Protein AF-A0A140L0P0-F1 (afdb_monomer)

Solvent-accessible surface area (backbone atoms only — not comparable to full-atom values): 4803 Å² total; per-residue (Å²): 132,82,90,66,80,59,53,54,73,86,77,46,55,74,71,56,31,53,54,44,50,52,32,35,75,74,70,74,47,67,60,61,68,57,28,46,34,46,83,40,52,72,57,28,51,54,49,54,51,50,54,48,49,66,54,76,44,84,89,63,57,53,70,59,54,52,51,50,53,54,52,52,30,58,76,67,70,56,85,128

pLDDT: mean 96.16, std 3.25, range [74.44, 98.56]

Radius of gyration: 13.71 Å; Cα contacts (8 Å, |Δi|>4): 48; chains: 1; bounding box: 37×22×34 Å

Secondary structure (DSSP, 8-state):
--SSPPPPTTSS-HHHHHHHHHHHHHHSS--HHHHHHTTSHHHHHHHHHHHHHHHHSSSS-HHHHHHHHHHHHHHTT---

Structure (mmCIF, N/CA/C/O backbone):
data_AF-A0A140L0P0-F1
#
_entry.id   AF-A0A140L0P0-F1
#
loop_
_atom_site.group_PDB
_atom_site.id
_atom_site.type_symbol
_atom_site.label_atom_id
_atom_site.label_alt_id
_atom_site.label_comp_id
_atom_site.label_asym_id
_atom_site.label_entity_id
_atom_site.label_seq_id
_atom_site.pdbx_PDB_ins_code
_atom_site.Cartn_x
_atom_site.Cartn_y
_atom_site.Cartn_z
_atom_site.occupancy
_atom_site.B_iso_or_equiv
_atom_site.auth_seq_id
_atom_site.auth_comp_id
_atom_site.auth_asym_id
_atom_site.auth_atom_id
_atom_site.pdbx_PDB_model_num
ATOM 1 N N . MET A 1 1 ? -8.272 -10.767 -13.830 1.00 74.44 1 MET A N 1
ATOM 2 C CA . MET A 1 1 ? -6.862 -11.223 -13.897 1.00 74.44 1 MET A CA 1
ATOM 3 C C . MET A 1 1 ? -5.931 -10.021 -13.923 1.00 74.44 1 MET A C 1
ATOM 5 O O . MET A 1 1 ? -6.305 -9.000 -14.492 1.00 74.44 1 MET A O 1
ATOM 9 N N . ALA A 1 2 ? -4.752 -10.132 -13.305 1.00 85.75 2 ALA A N 1
ATOM 10 C CA . ALA A 1 2 ? -3.751 -9.066 -13.306 1.00 85.75 2 ALA A CA 1
ATOM 11 C C . ALA A 1 2 ? -3.211 -8.824 -14.728 1.00 85.75 2 ALA A C 1
ATOM 13 O O . ALA A 1 2 ? -2.862 -9.775 -15.421 1.00 85.75 2 ALA A O 1
ATOM 14 N N . ARG A 1 3 ? -3.157 -7.557 -15.162 1.00 94.31 3 ARG A N 1
ATOM 15 C CA . ARG A 1 3 ? -2.588 -7.156 -16.468 1.00 94.31 3 ARG A CA 1
ATOM 16 C C . ARG A 1 3 ? -1.084 -6.895 -16.407 1.00 94.31 3 ARG A C 1
ATOM 18 O O . ARG A 1 3 ? -0.408 -6.970 -17.424 1.00 94.31 3 ARG A O 1
ATOM 25 N N . ILE A 1 4 ? -0.584 -6.562 -15.220 1.00 95.25 4 ILE A N 1
ATOM 26 C CA . ILE A 1 4 ? 0.829 -6.314 -14.948 1.00 95.25 4 ILE A CA 1
ATOM 27 C C . ILE A 1 4 ? 1.323 -7.465 -14.075 1.00 95.25 4 ILE A C 1
ATOM 29 O O . ILE A 1 4 ? 0.665 -7.828 -13.098 1.00 95.25 4 ILE A O 1
ATOM 33 N N . ARG A 1 5 ? 2.458 -8.060 -14.448 1.00 96.00 5 ARG A N 1
ATOM 34 C CA . ARG A 1 5 ? 3.056 -9.179 -13.718 1.00 96.00 5 ARG A CA 1
ATOM 35 C C . ARG A 1 5 ? 3.640 -8.682 -12.389 1.00 96.00 5 ARG A C 1
ATOM 37 O O . ARG A 1 5 ? 4.490 -7.804 -12.422 1.00 96.00 5 ARG A O 1
ATOM 44 N N . PRO A 1 6 ? 3.260 -9.243 -11.233 1.00 96.69 6 PRO A N 1
ATOM 45 C CA . PRO A 1 6 ? 3.894 -8.897 -9.962 1.00 96.69 6 PRO A CA 1
ATOM 46 C C . PRO A 1 6 ? 5.394 -9.238 -9.968 1.00 96.69 6 PRO A C 1
ATOM 48 O O . PRO A 1 6 ? 5.762 -10.341 -10.380 1.00 96.69 6 PRO A O 1
ATOM 51 N N . LEU A 1 7 ? 6.243 -8.325 -9.485 1.00 97.56 7 LEU A N 1
ATOM 52 C CA . LEU A 1 7 ? 7.679 -8.578 -9.340 1.00 97.56 7 LEU A CA 1
ATOM 53 C C . LEU A 1 7 ? 7.989 -9.473 -8.128 1.00 97.56 7 LEU A C 1
ATOM 55 O O . LEU A 1 7 ? 7.292 -9.458 -7.100 1.00 97.56 7 LEU A O 1
ATOM 59 N N . THR A 1 8 ? 9.054 -10.264 -8.241 1.00 96.25 8 THR A N 1
ATOM 60 C CA . THR A 1 8 ? 9.637 -11.034 -7.134 1.00 96.25 8 THR A CA 1
ATOM 61 C C . THR A 1 8 ? 10.665 -10.196 -6.360 1.00 96.25 8 THR A C 1
ATOM 63 O O . THR A 1 8 ? 11.167 -9.202 -6.884 1.00 96.25 8 THR A O 1
ATOM 66 N N . PRO A 1 9 ? 11.029 -10.571 -5.116 1.00 95.00 9 PRO A N 1
ATOM 67 C CA . PRO A 1 9 ? 12.075 -9.865 -4.369 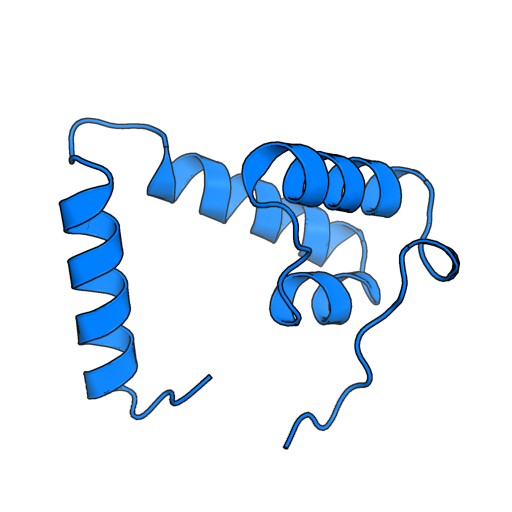1.00 95.00 9 PRO A CA 1
ATOM 68 C C . PRO A 1 9 ? 13.439 -9.830 -5.077 1.00 95.00 9 PRO A C 1
ATOM 70 O O . PRO A 1 9 ? 14.250 -8.946 -4.810 1.00 95.00 9 PRO A O 1
ATOM 73 N N . GLN A 1 10 ? 13.704 -10.777 -5.981 1.00 95.81 10 GLN A N 1
ATOM 74 C CA . GLN A 1 10 ? 14.946 -10.844 -6.752 1.00 95.81 10 GLN A CA 1
ATOM 75 C C . GLN A 1 10 ? 14.964 -9.865 -7.938 1.00 95.81 10 GLN A C 1
ATOM 77 O O . GLN A 1 10 ? 16.041 -9.532 -8.419 1.00 95.81 10 GLN A O 1
ATOM 82 N N . GLU A 1 11 ? 13.801 -9.388 -8.389 1.00 96.94 11 GLU A N 1
ATOM 83 C CA . GLU A 1 11 ? 13.649 -8.515 -9.564 1.00 96.94 11 GLU A CA 1
ATOM 84 C C . GLU A 1 11 ? 13.640 -7.013 -9.230 1.00 96.94 11 GLU A C 1
ATOM 86 O O . GLU A 1 11 ? 13.522 -6.188 -10.134 1.00 96.94 11 GLU A O 1
ATOM 91 N N . VAL A 1 12 ? 13.723 -6.648 -7.949 1.00 97.38 12 VAL A N 1
ATOM 92 C CA . VAL A 1 12 ? 13.620 -5.258 -7.479 1.00 97.38 12 VAL A CA 1
ATOM 93 C C . VAL A 1 12 ? 14.958 -4.724 -6.968 1.00 97.38 12 VAL A C 1
ATOM 95 O O . VAL A 1 12 ? 15.864 -5.499 -6.644 1.00 97.38 12 VAL A O 1
ATOM 98 N N . ASP A 1 13 ? 15.068 -3.398 -6.889 1.00 96.56 13 ASP A N 1
ATOM 99 C CA . ASP A 1 13 ? 16.208 -2.722 -6.272 1.00 96.56 13 ASP A CA 1
ATOM 100 C C . ASP A 1 13 ? 16.274 -2.945 -4.750 1.00 96.56 13 ASP A C 1
ATOM 102 O O . ASP A 1 13 ? 15.389 -3.546 -4.134 1.00 96.56 13 ASP A O 1
ATOM 106 N N . GLN A 1 14 ? 17.368 -2.483 -4.145 1.00 96.00 14 GLN A N 1
ATOM 107 C CA . GLN A 1 14 ? 17.642 -2.704 -2.728 1.00 96.00 14 GLN A CA 1
ATOM 108 C C . GLN A 1 14 ? 16.585 -2.052 -1.820 1.00 96.00 14 GLN A C 1
ATOM 110 O O . GLN A 1 14 ? 16.106 -2.693 -0.889 1.00 96.00 14 GLN A O 1
ATOM 115 N N . GLU A 1 15 ? 16.160 -0.823 -2.121 1.00 94.94 15 GLU A N 1
ATOM 116 C CA . GLU A 1 15 ? 15.171 -0.105 -1.307 1.00 94.94 15 GLU A CA 1
ATOM 117 C C . GLU A 1 15 ? 13.788 -0.779 -1.358 1.00 94.94 15 GLU A C 1
ATOM 119 O O . GLU A 1 15 ? 13.140 -0.992 -0.330 1.00 94.94 15 GLU A O 1
ATOM 124 N N . SER A 1 16 ? 13.340 -1.201 -2.542 1.00 97.75 16 SER A N 1
ATOM 125 C CA . SER A 1 16 ? 12.087 -1.948 -2.694 1.00 97.75 16 SER A CA 1
ATOM 126 C C . SER A 1 16 ? 12.149 -3.314 -2.007 1.00 97.75 16 SER A C 1
ATOM 128 O O . SER A 1 16 ? 11.139 -3.790 -1.477 1.00 97.75 16 SE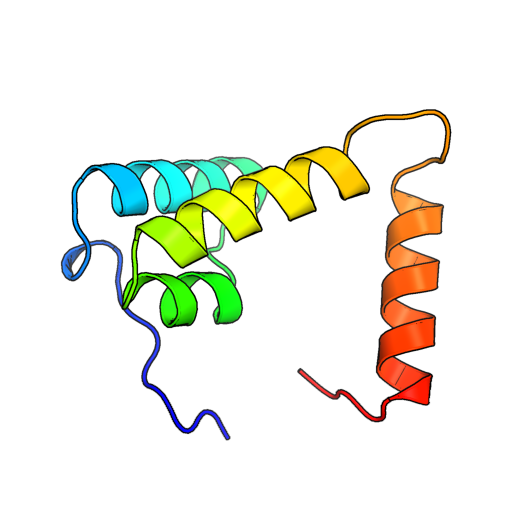R A O 1
ATOM 130 N N . ARG A 1 17 ? 13.326 -3.955 -1.995 1.00 97.69 17 ARG A N 1
ATOM 131 C CA . ARG A 1 17 ? 13.543 -5.235 -1.310 1.00 97.69 17 ARG A CA 1
ATOM 132 C C . ARG A 1 17 ? 13.387 -5.099 0.202 1.00 97.69 17 ARG A C 1
ATOM 134 O O . ARG A 1 17 ? 12.722 -5.938 0.802 1.00 97.69 17 ARG A O 1
ATOM 141 N N . GLU A 1 18 ? 13.895 -4.026 0.797 1.00 97.19 18 GLU A N 1
ATOM 142 C CA . GLU A 1 18 ? 13.721 -3.742 2.229 1.00 97.19 18 GLU A CA 1
ATOM 143 C C . GLU A 1 18 ? 12.237 -3.576 2.599 1.00 97.19 18 GLU A C 1
ATOM 145 O O . GLU A 1 18 ? 11.769 -4.124 3.601 1.00 97.19 18 GLU A O 1
ATOM 150 N N . ILE A 1 19 ? 11.454 -2.907 1.745 1.00 97.56 19 ILE A N 1
ATOM 151 C CA . ILE A 1 19 ? 9.994 -2.805 1.912 1.00 97.56 19 ILE A CA 1
ATOM 152 C C . ILE A 1 19 ? 9.332 -4.192 1.826 1.00 97.56 19 ILE A C 1
ATOM 154 O O . ILE A 1 19 ? 8.438 -4.517 2.612 1.00 97.56 19 ILE A O 1
ATOM 158 N N . PHE A 1 20 ? 9.758 -5.040 0.889 1.00 97.88 20 PHE A N 1
ATOM 159 C CA . PHE A 1 20 ? 9.235 -6.403 0.755 1.00 97.88 20 PHE A CA 1
ATOM 160 C C . PHE A 1 20 ? 9.561 -7.278 1.971 1.00 97.88 20 PHE A C 1
ATOM 162 O O . PHE A 1 20 ? 8.701 -8.031 2.431 1.00 97.88 20 PHE A O 1
ATOM 169 N N . GLU A 1 21 ? 10.768 -7.169 2.519 1.00 97.25 21 GLU A N 1
ATOM 170 C CA . GLU A 1 21 ? 11.171 -7.868 3.741 1.00 97.25 21 GLU A CA 1
ATOM 171 C C . GLU A 1 21 ? 10.353 -7.410 4.953 1.00 97.25 21 GLU A C 1
ATOM 173 O O . GLU A 1 21 ? 9.912 -8.246 5.748 1.00 97.25 21 GLU A O 1
ATOM 178 N N . ALA A 1 22 ? 10.058 -6.109 5.058 1.00 95.81 22 ALA A N 1
ATOM 179 C CA . ALA A 1 22 ? 9.167 -5.585 6.089 1.00 95.81 22 ALA A CA 1
ATOM 180 C C . ALA A 1 22 ? 7.765 -6.215 6.005 1.00 95.81 22 ALA A C 1
ATOM 182 O O . ALA A 1 22 ? 7.225 -6.658 7.023 1.00 95.81 22 ALA A O 1
ATOM 183 N N . PHE A 1 23 ? 7.204 -6.349 4.796 1.00 95.81 23 PHE A N 1
ATOM 184 C CA . PHE A 1 23 ? 5.929 -7.046 4.595 1.00 95.81 23 PHE A CA 1
ATOM 185 C C . PHE A 1 23 ? 5.989 -8.522 4.993 1.00 95.81 23 PHE A C 1
ATOM 187 O O . PHE A 1 23 ? 5.097 -8.997 5.698 1.00 95.81 23 PHE A O 1
ATOM 194 N N . LEU A 1 24 ? 7.041 -9.244 4.594 1.00 95.06 24 LEU A N 1
ATOM 195 C CA . LEU A 1 24 ? 7.223 -10.648 4.975 1.00 95.06 24 LEU A CA 1
ATOM 196 C C . LEU A 1 24 ? 7.295 -10.813 6.493 1.00 95.06 24 LEU A C 1
ATOM 198 O O . LEU A 1 24 ? 6.642 -11.699 7.040 1.00 95.06 24 LEU A O 1
ATOM 202 N N . LYS A 1 25 ? 8.020 -9.931 7.184 1.00 95.19 25 LYS A N 1
ATOM 203 C CA . LYS A 1 25 ? 8.131 -9.956 8.645 1.00 95.19 25 LYS A CA 1
ATOM 204 C C . LYS A 1 25 ? 6.806 -9.635 9.342 1.00 95.19 25 LYS A C 1
ATOM 206 O O . LYS A 1 25 ? 6.512 -10.227 10.375 1.00 95.19 25 LYS A O 1
ATOM 211 N N . GLN A 1 26 ? 6.013 -8.710 8.798 1.00 90.25 26 GLN A N 1
ATOM 212 C CA . GLN A 1 26 ? 4.762 -8.266 9.419 1.00 90.25 26 GLN A CA 1
ATOM 213 C C . GLN A 1 26 ? 3.574 -9.198 9.132 1.00 90.25 26 GLN A C 1
ATOM 215 O O . GLN A 1 26 ? 2.733 -9.402 10.006 1.00 90.25 26 GLN A O 1
ATOM 220 N N . ARG A 1 27 ? 3.459 -9.717 7.903 1.00 89.25 27 ARG A N 1
ATOM 221 C CA . ARG A 1 27 ? 2.264 -10.434 7.414 1.00 89.25 27 ARG A CA 1
ATOM 222 C C . ARG A 1 27 ? 2.544 -11.842 6.880 1.00 89.25 27 ARG A C 1
ATOM 224 O O . ARG A 1 27 ? 1.598 -12.574 6.611 1.00 89.25 27 ARG A O 1
ATOM 231 N N . GLY A 1 28 ? 3.806 -12.230 6.692 1.00 93.75 28 GLY A N 1
ATOM 232 C CA . GLY A 1 28 ? 4.181 -13.516 6.087 1.00 93.75 28 GLY A CA 1
ATOM 233 C C . GLY A 1 28 ? 4.032 -13.567 4.561 1.00 93.75 28 GLY A C 1
ATOM 234 O O . GLY A 1 28 ? 4.362 -14.576 3.942 1.00 93.75 28 GLY A O 1
ATOM 235 N N . ASN A 1 29 ? 3.561 -12.491 3.926 1.00 95.81 29 ASN A N 1
ATOM 236 C CA . ASN A 1 29 ? 3.454 -12.370 2.476 1.00 95.81 29 ASN A CA 1
ATOM 237 C C . ASN A 1 29 ? 3.693 -10.926 2.007 1.00 95.81 29 ASN A C 1
ATOM 239 O O . ASN A 1 29 ? 3.645 -9.980 2.786 1.00 95.81 29 ASN A O 1
ATOM 243 N N . ILE A 1 30 ? 3.929 -10.762 0.703 1.00 96.31 30 ILE A N 1
ATOM 244 C CA . ILE A 1 30 ? 4.030 -9.451 0.044 1.00 96.31 30 ILE A CA 1
ATOM 245 C C . ILE A 1 30 ? 2.786 -9.298 -0.840 1.00 96.31 30 ILE A C 1
ATOM 247 O O . ILE A 1 30 ? 2.663 -10.065 -1.806 1.00 96.31 30 ILE A O 1
ATOM 251 N N . PRO A 1 31 ? 1.867 -8.357 -0.547 1.00 95.38 31 PRO A N 1
ATOM 252 C CA . PRO A 1 31 ? 0.648 -8.190 -1.336 1.00 95.38 31 PRO A CA 1
ATOM 253 C C . PRO A 1 31 ? 0.945 -7.853 -2.807 1.00 95.38 31 PRO A C 1
ATOM 255 O O . PRO A 1 31 ? 1.843 -7.060 -3.101 1.00 95.38 31 PRO A O 1
ATOM 258 N N . ASN A 1 32 ? 0.168 -8.407 -3.747 1.00 95.88 32 ASN A N 1
ATOM 259 C CA . ASN A 1 32 ? 0.447 -8.257 -5.186 1.00 95.88 32 ASN A CA 1
ATOM 260 C C . ASN A 1 32 ? 0.381 -6.804 -5.677 1.00 95.88 32 ASN A C 1
ATOM 262 O O . ASN A 1 32 ? 1.086 -6.452 -6.624 1.00 95.88 32 ASN A O 1
ATOM 266 N N . MET A 1 33 ? -0.409 -5.947 -5.021 1.00 95.81 33 MET A N 1
ATOM 267 C CA . MET A 1 33 ? -0.421 -4.510 -5.299 1.00 95.81 33 MET A CA 1
ATOM 268 C C . MET A 1 33 ? 0.980 -3.903 -5.133 1.00 95.81 33 MET A C 1
ATOM 270 O O . MET A 1 33 ? 1.491 -3.303 -6.072 1.00 95.81 33 MET A O 1
ATOM 274 N N . PHE A 1 34 ? 1.653 -4.131 -3.998 1.00 97.38 34 PHE A N 1
ATOM 275 C CA . PHE A 1 34 ? 3.001 -3.601 -3.753 1.00 97.38 34 PHE A CA 1
ATOM 276 C C . PHE A 1 34 ? 4.048 -4.223 -4.683 1.00 97.38 34 PHE A C 1
ATOM 278 O O . PHE A 1 34 ? 4.923 -3.518 -5.180 1.00 97.38 34 PHE A O 1
ATOM 285 N N . ARG A 1 35 ? 3.902 -5.511 -5.025 1.00 97.75 35 ARG A N 1
ATOM 286 C CA . ARG A 1 35 ? 4.730 -6.157 -6.060 1.00 97.75 35 ARG A CA 1
ATOM 287 C C . ARG A 1 35 ? 4.607 -5.502 -7.432 1.00 97.75 35 ARG A C 1
ATOM 289 O O . ARG A 1 35 ? 5.559 -5.504 -8.201 1.00 97.75 35 ARG A O 1
ATOM 296 N N . THR A 1 36 ? 3.428 -4.978 -7.746 1.00 97.50 36 THR A N 1
ATOM 297 C CA . THR A 1 36 ? 3.161 -4.287 -9.011 1.00 97.50 36 THR A CA 1
ATOM 298 C C . THR A 1 36 ? 3.677 -2.849 -8.968 1.00 97.50 36 THR A C 1
ATOM 300 O O . THR A 1 36 ? 4.274 -2.381 -9.932 1.00 97.50 36 THR A O 1
ATOM 303 N N . LEU A 1 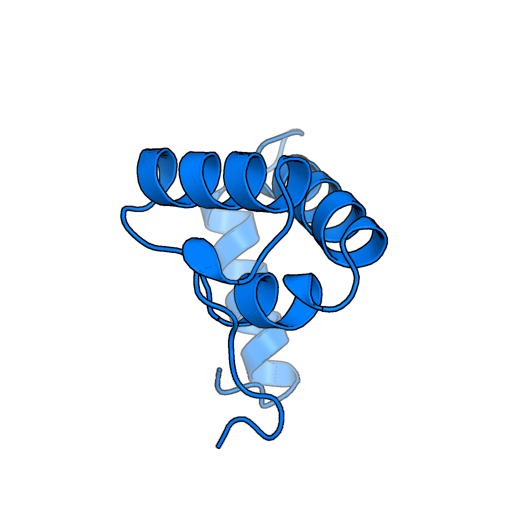37 ? 3.512 -2.150 -7.841 1.00 97.81 37 LEU A N 1
ATOM 304 C CA . LEU A 1 37 ? 4.057 -0.800 -7.668 1.00 97.81 37 LEU A CA 1
ATOM 305 C C . LEU A 1 37 ? 5.590 -0.774 -7.727 1.00 97.81 37 LEU A C 1
ATOM 307 O O . LEU A 1 37 ? 6.152 0.233 -8.140 1.00 97.81 37 LEU A O 1
ATOM 311 N N . ALA A 1 38 ? 6.261 -1.884 -7.407 1.00 97.81 38 ALA A N 1
ATOM 312 C CA . ALA A 1 38 ? 7.719 -2.000 -7.443 1.00 97.81 38 ALA A CA 1
ATOM 313 C C . ALA A 1 38 ? 8.360 -1.779 -8.828 1.00 97.81 38 ALA A C 1
ATOM 315 O O . ALA A 1 38 ? 9.558 -1.532 -8.906 1.00 97.81 38 ALA A O 1
ATOM 316 N N . TYR A 1 39 ? 7.589 -1.772 -9.926 1.00 97.62 39 TYR A N 1
ATOM 317 C CA . TYR A 1 39 ? 8.093 -1.271 -11.217 1.00 97.62 39 TYR A CA 1
ATOM 318 C C . TYR A 1 39 ? 8.512 0.207 -11.168 1.00 97.62 39 TYR A C 1
ATOM 320 O O . TYR A 1 39 ? 9.214 0.682 -12.065 1.00 97.62 39 TYR A O 1
ATOM 328 N N . ARG A 1 40 ? 8.025 0.960 -10.177 1.00 97.56 40 ARG A N 1
ATOM 329 C CA . ARG A 1 40 ? 8.355 2.359 -9.904 1.00 97.56 40 ARG A CA 1
ATOM 330 C C . ARG A 1 40 ? 8.642 2.503 -8.400 1.00 97.56 40 ARG A C 1
ATOM 332 O O . ARG A 1 40 ? 7.707 2.771 -7.644 1.00 97.56 40 ARG A O 1
ATOM 339 N N . PRO A 1 41 ? 9.905 2.344 -7.967 1.00 97.19 41 PRO A N 1
ATOM 340 C CA . PRO A 1 41 ? 10.296 2.335 -6.551 1.00 97.19 41 PRO A CA 1
ATOM 341 C C . PRO A 1 41 ? 9.754 3.523 -5.742 1.00 97.19 41 PRO A C 1
ATOM 343 O O . PRO A 1 41 ? 9.198 3.334 -4.663 1.00 97.19 41 PRO A O 1
ATOM 346 N N . GLU A 1 42 ? 9.770 4.731 -6.311 1.00 97.31 42 GLU A N 1
ATOM 347 C CA . GLU A 1 42 ? 9.214 5.934 -5.669 1.00 97.31 42 GLU A CA 1
ATOM 348 C C . GLU A 1 42 ? 7.704 5.827 -5.373 1.00 97.31 42 GLU A C 1
ATOM 350 O O . GLU A 1 42 ? 7.215 6.274 -4.332 1.00 97.31 42 GLU A O 1
ATOM 355 N N . ILE A 1 43 ? 6.940 5.181 -6.263 1.00 97.75 43 ILE A N 1
ATOM 356 C CA . ILE A 1 43 ? 5.503 4.944 -6.055 1.00 97.75 43 ILE A CA 1
ATOM 357 C C . ILE A 1 43 ? 5.299 3.861 -4.989 1.00 97.75 43 ILE A C 1
ATOM 359 O O . ILE A 1 43 ? 4.426 3.998 -4.133 1.00 97.75 43 ILE A O 1
ATOM 363 N N . LEU A 1 44 ? 6.113 2.800 -4.999 1.00 98.38 44 LEU A N 1
ATOM 364 C CA . LEU A 1 44 ? 6.082 1.774 -3.953 1.00 98.38 44 LEU A CA 1
ATOM 365 C C . LEU A 1 44 ? 6.345 2.392 -2.574 1.00 98.38 44 LEU A C 1
ATOM 367 O O . LEU A 1 44 ? 5.577 2.152 -1.643 1.00 98.38 44 LEU A O 1
ATOM 371 N N . LYS A 1 45 ? 7.398 3.201 -2.453 1.00 97.62 45 LYS A N 1
ATOM 372 C CA . LYS A 1 45 ? 7.808 3.849 -1.205 1.00 97.62 45 LYS A CA 1
ATOM 373 C C . LYS A 1 45 ? 6.724 4.767 -0.651 1.00 97.62 45 LYS A C 1
ATOM 375 O O . LYS A 1 45 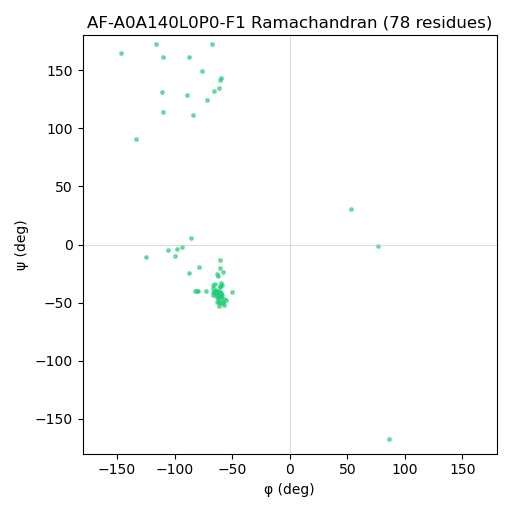? 6.345 4.632 0.513 1.00 97.62 45 LYS A O 1
ATOM 380 N N . THR A 1 46 ? 6.182 5.652 -1.486 1.00 97.94 46 THR A N 1
ATOM 381 C CA . THR A 1 46 ? 5.114 6.577 -1.073 1.00 97.94 46 THR A CA 1
ATOM 382 C C . THR A 1 46 ? 3.839 5.832 -0.681 1.00 97.94 46 THR A C 1
ATOM 384 O O . THR A 1 46 ? 3.248 6.141 0.354 1.00 97.94 46 THR A O 1
ATOM 387 N N . ALA A 1 47 ? 3.447 4.797 -1.432 1.00 97.75 47 ALA A N 1
ATOM 388 C CA . ALA A 1 47 ? 2.308 3.958 -1.076 1.00 97.75 47 ALA A CA 1
ATOM 389 C C . ALA A 1 47 ? 2.544 3.222 0.251 1.00 97.75 47 ALA A C 1
ATOM 391 O O . ALA A 1 47 ? 1.701 3.282 1.142 1.00 97.75 47 ALA A O 1
ATOM 392 N N . TYR A 1 48 ? 3.693 2.566 0.423 1.00 97.06 48 TYR A N 1
ATOM 393 C CA . TYR A 1 48 ? 4.032 1.854 1.656 1.00 97.06 48 TYR A CA 1
ATOM 394 C C . TYR A 1 48 ? 3.938 2.766 2.886 1.00 97.06 48 TYR A C 1
ATOM 396 O O . TYR A 1 48 ? 3.273 2.419 3.865 1.00 97.06 48 TYR A O 1
ATOM 404 N N . G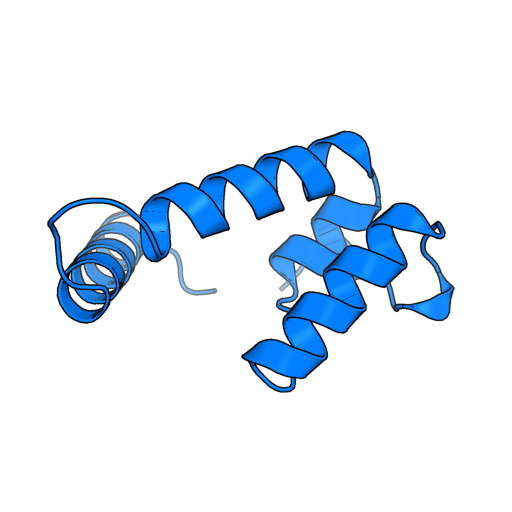LN A 1 49 ? 4.528 3.961 2.805 1.00 97.38 49 GLN A N 1
ATOM 405 C CA . GLN A 1 49 ? 4.453 4.961 3.868 1.00 97.38 49 GLN A CA 1
ATOM 406 C C . GLN A 1 49 ? 3.010 5.401 4.123 1.00 97.38 49 GLN A C 1
ATOM 408 O O . GLN A 1 49 ? 2.556 5.351 5.264 1.00 97.38 49 GLN A O 1
ATOM 413 N N . HIS A 1 50 ? 2.265 5.757 3.073 1.00 97.75 50 HIS A N 1
ATOM 414 C CA . HIS A 1 50 ? 0.883 6.211 3.198 1.00 97.75 50 HIS A CA 1
ATOM 415 C C . HIS A 1 50 ? -0.014 5.165 3.873 1.00 97.75 50 HIS A C 1
ATOM 417 O O . HIS A 1 50 ? -0.683 5.474 4.858 1.00 97.75 50 HIS A O 1
ATOM 423 N N . PHE A 1 51 ? 0.013 3.9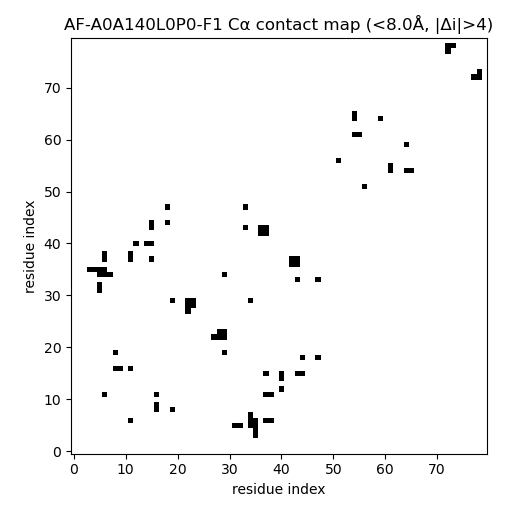14 3.402 1.00 96.06 51 PHE A N 1
ATOM 424 C CA . PHE A 1 51 ? -0.774 2.827 3.990 1.00 96.06 51 PHE A CA 1
ATOM 425 C C . PHE A 1 51 ? -0.351 2.534 5.431 1.00 96.06 51 PHE A C 1
ATOM 427 O O . PHE A 1 51 ? -1.210 2.327 6.287 1.00 96.06 51 PHE A O 1
ATOM 434 N N . SER A 1 52 ? 0.954 2.552 5.720 1.00 94.69 52 SER A N 1
ATOM 435 C CA . SER A 1 52 ? 1.452 2.337 7.079 1.00 94.69 52 SER A CA 1
ATOM 436 C C . SER A 1 52 ? 0.951 3.420 8.035 1.00 94.69 52 SER A C 1
ATOM 438 O O . SER A 1 52 ? 0.406 3.093 9.091 1.00 94.69 52 SER A O 1
ATOM 440 N N . THR A 1 53 ? 1.041 4.692 7.636 1.00 97.06 53 THR A N 1
ATOM 441 C CA . THR A 1 53 ? 0.528 5.819 8.418 1.00 97.06 53 THR A CA 1
ATOM 442 C C . THR A 1 53 ? -0.982 5.711 8.610 1.00 97.06 53 THR A C 1
ATOM 444 O O . THR A 1 53 ? -1.448 5.725 9.745 1.00 97.06 53 THR A O 1
ATOM 447 N N . VAL A 1 54 ? -1.755 5.543 7.534 1.00 96.75 54 VAL A N 1
ATOM 448 C CA . VAL A 1 54 ? -3.222 5.497 7.615 1.00 96.75 54 VAL A CA 1
ATOM 449 C C . VAL A 1 54 ? -3.696 4.350 8.501 1.00 96.75 54 VAL A C 1
ATOM 451 O O . VAL A 1 54 ? -4.575 4.565 9.332 1.00 96.75 54 VAL A O 1
ATOM 454 N N . LEU A 1 55 ? -3.126 3.148 8.375 1.00 95.06 55 LEU A N 1
ATOM 455 C CA . LEU A 1 55 ? -3.602 1.975 9.113 1.00 95.06 55 LEU A CA 1
ATOM 456 C C . LEU A 1 55 ? -3.110 1.942 10.566 1.00 95.06 55 LEU A C 1
ATOM 458 O O . LEU A 1 55 ? -3.906 1.636 11.454 1.00 95.06 55 LEU A O 1
ATOM 462 N N . HIS A 1 56 ? -1.857 2.315 10.837 1.00 94.00 56 HIS A N 1
ATOM 463 C CA . HIS A 1 56 ? -1.222 2.042 12.135 1.00 94.00 56 HIS A CA 1
ATOM 464 C C . HIS A 1 56 ? -1.073 3.255 13.064 1.00 94.00 56 HIS A C 1
ATOM 466 O O . HIS A 1 56 ? -0.646 3.076 14.201 1.00 94.00 56 HIS A O 1
ATOM 472 N N . THR A 1 57 ? -1.414 4.476 12.636 1.00 95.88 57 THR A N 1
ATOM 473 C CA . THR A 1 57 ? -1.334 5.675 13.497 1.00 95.88 57 THR A CA 1
ATOM 474 C C . THR A 1 57 ? -2.706 6.309 13.751 1.00 95.88 57 THR A C 1
ATOM 476 O O . THR A 1 57 ? -3.714 5.914 13.165 1.00 95.88 57 THR A O 1
ATOM 479 N N . GLY A 1 58 ? -2.773 7.304 14.639 1.00 95.94 58 GLY A N 1
ATOM 480 C CA . GLY A 1 58 ? -4.010 8.021 14.963 1.00 95.94 58 GLY A CA 1
ATOM 481 C C . GLY A 1 58 ? -4.854 7.343 16.047 1.00 95.94 58 GLY A C 1
ATOM 482 O O . GLY A 1 58 ? -4.389 6.458 16.757 1.00 95.94 58 GLY A O 1
ATOM 483 N N . THR A 1 59 ? -6.096 7.804 16.198 1.00 97.56 59 THR A N 1
ATOM 484 C CA . THR A 1 59 ? -6.985 7.441 17.320 1.00 97.56 59 THR A CA 1
ATOM 485 C C . THR A 1 59 ? -8.020 6.369 16.981 1.00 97.56 59 THR A C 1
ATOM 487 O O . THR A 1 59 ? -8.703 5.870 17.871 1.00 97.56 59 THR A O 1
ATOM 490 N N . VAL A 1 60 ? -8.162 6.022 15.700 1.00 97.56 60 VAL A N 1
ATOM 491 C CA . VAL A 1 60 ? -9.124 5.017 15.234 1.00 97.56 60 VAL A CA 1
ATOM 492 C C . VAL A 1 60 ? -8.470 3.638 15.264 1.00 97.56 60 VAL A C 1
ATOM 494 O O . VAL A 1 60 ? -7.392 3.457 14.696 1.00 97.56 60 VAL A O 1
ATOM 497 N N . ASP A 1 61 ? -9.140 2.667 15.886 1.00 97.31 61 ASP A N 1
ATOM 498 C CA . ASP A 1 61 ? -8.666 1.284 15.956 1.00 97.31 61 ASP A CA 1
ATOM 499 C C . ASP A 1 61 ? -8.489 0.658 14.562 1.00 97.31 61 ASP A C 1
ATOM 501 O O . ASP A 1 61 ? -9.284 0.888 13.642 1.00 97.31 61 ASP A O 1
ATOM 505 N N . ILE A 1 62 ? -7.457 -0.175 14.416 1.00 96.31 62 ILE A N 1
ATOM 506 C CA . ILE A 1 62 ? -7.107 -0.812 13.143 1.00 96.31 62 ILE A CA 1
ATOM 507 C C . ILE A 1 62 ? -8.248 -1.670 12.583 1.00 96.31 62 ILE A C 1
ATOM 509 O O . ILE A 1 62 ? -8.462 -1.676 11.372 1.00 96.31 62 ILE A O 1
ATOM 513 N N . ARG A 1 63 ? -9.041 -2.339 13.435 1.00 96.88 63 ARG A N 1
ATOM 514 C CA . ARG A 1 63 ? -10.165 -3.170 12.977 1.00 96.88 63 ARG A CA 1
ATOM 515 C C . ARG A 1 63 ? -11.235 -2.325 12.305 1.00 96.88 63 ARG A C 1
ATOM 517 O O . ARG A 1 63 ? -11.782 -2.738 11.286 1.00 96.88 63 ARG A O 1
ATOM 524 N N . LEU A 1 64 ? -11.523 -1.139 12.845 1.00 98.12 64 LEU A N 1
ATOM 525 C CA . LEU A 1 64 ? -12.501 -0.238 12.239 1.00 98.12 64 LEU A CA 1
ATOM 526 C C . LEU A 1 64 ? -12.007 0.287 10.888 1.00 98.12 64 LEU A C 1
ATOM 528 O O . LEU A 1 64 ? -12.780 0.311 9.933 1.00 98.12 64 LEU A O 1
ATOM 532 N N . LYS A 1 65 ? -10.722 0.635 10.774 1.00 98.31 65 LYS A N 1
ATOM 533 C CA . LYS A 1 65 ? -10.137 1.059 9.492 1.00 98.31 65 LYS A CA 1
ATOM 534 C C . LYS A 1 65 ? -10.239 -0.025 8.422 1.00 98.31 65 LYS A C 1
ATOM 536 O O . LYS A 1 65 ? -10.651 0.270 7.303 1.00 98.31 65 LYS A O 1
ATOM 541 N N . GLU A 1 66 ? -9.934 -1.272 8.772 1.00 96.88 66 GLU A N 1
ATOM 542 C CA . GLU A 1 66 ? -10.065 -2.414 7.858 1.00 96.88 66 GLU A CA 1
ATOM 543 C C . GLU A 1 66 ? -11.537 -2.662 7.468 1.00 96.88 66 GLU A C 1
ATOM 545 O O . GLU A 1 66 ? -11.834 -2.865 6.292 1.00 96.88 66 GLU A O 1
ATOM 550 N N . MET A 1 67 ? -12.498 -2.547 8.400 1.00 98.38 67 MET A N 1
ATOM 551 C CA . MET A 1 67 ? -13.932 -2.640 8.066 1.00 98.38 67 MET A CA 1
ATOM 552 C C . MET A 1 67 ? -14.380 -1.549 7.082 1.00 98.38 67 MET A C 1
ATOM 554 O O . MET A 1 67 ? -15.134 -1.836 6.148 1.00 98.38 67 MET A O 1
ATOM 558 N N . VAL A 1 68 ? -13.906 -0.309 7.255 1.00 98.12 68 VAL A N 1
ATOM 559 C CA . VAL A 1 68 ? -14.175 0.776 6.298 1.00 98.12 68 VAL A CA 1
ATOM 560 C C . VAL A 1 68 ? -13.549 0.462 4.941 1.00 98.12 68 VAL A C 1
ATOM 562 O O . VAL A 1 68 ? -14.229 0.605 3.926 1.00 98.12 68 VAL A O 1
ATOM 565 N N . ALA A 1 69 ? -12.302 -0.020 4.906 1.00 97.69 69 ALA A N 1
ATOM 566 C CA . ALA A 1 69 ? -11.634 -0.405 3.664 1.00 97.69 69 ALA A CA 1
ATOM 567 C C . ALA A 1 69 ? -12.434 -1.478 2.902 1.00 97.69 69 ALA A C 1
ATOM 569 O O . ALA A 1 69 ? -12.721 -1.303 1.718 1.00 97.69 69 ALA A O 1
ATOM 570 N N . VAL A 1 70 ? -12.892 -2.530 3.591 1.00 97.94 70 VAL A N 1
ATOM 571 C CA . VAL A 1 70 ? -13.748 -3.575 3.001 1.00 97.94 70 VAL A CA 1
ATOM 572 C C . VAL A 1 70 ? -15.056 -2.988 2.471 1.00 97.94 70 VAL A C 1
ATOM 574 O O . VAL A 1 70 ? -15.453 -3.287 1.342 1.00 97.94 70 VAL A O 1
ATOM 577 N N . ARG A 1 71 ? -15.729 -2.125 3.246 1.00 98.38 71 ARG A N 1
ATOM 578 C CA . ARG A 1 71 ? -17.004 -1.529 2.828 1.00 98.38 71 ARG A CA 1
ATOM 579 C C . ARG A 1 71 ? -16.850 -0.649 1.588 1.00 98.38 71 ARG A C 1
ATOM 581 O O . ARG A 1 71 ? -17.683 -0.724 0.687 1.00 98.38 71 ARG A O 1
ATOM 588 N N . VAL A 1 72 ? -15.796 0.160 1.525 1.00 98.38 72 VAL A N 1
ATOM 589 C CA . VAL A 1 72 ? -15.506 1.011 0.362 1.00 98.38 72 VAL A CA 1
ATOM 590 C C . VAL A 1 72 ? -15.170 0.157 -0.863 1.00 98.38 72 VAL A C 1
ATOM 592 O O . VAL A 1 72 ? -15.694 0.422 -1.943 1.00 98.38 72 VAL A O 1
ATOM 595 N N . SER A 1 73 ? -14.386 -0.914 -0.707 1.00 98.25 73 SER A N 1
ATOM 596 C CA . SER A 1 73 ? -14.095 -1.851 -1.801 1.00 98.25 73 SER A CA 1
ATOM 597 C C . SER A 1 73 ? -15.359 -2.502 -2.365 1.00 98.25 73 SER A C 1
ATOM 599 O O . SER A 1 73 ? -15.512 -2.565 -3.583 1.00 98.25 73 SER A O 1
ATOM 601 N N . GLN A 1 74 ? -16.306 -2.907 -1.511 1.0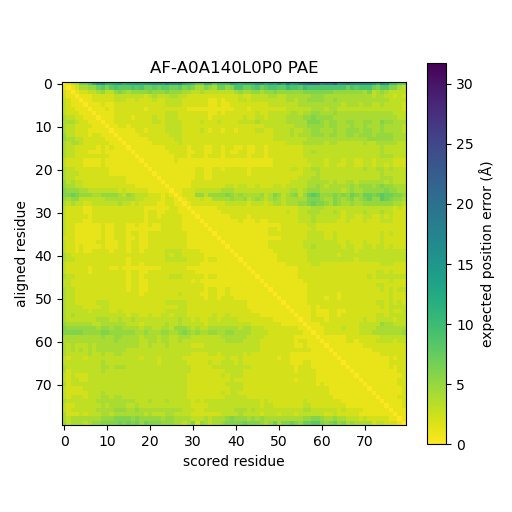0 98.19 74 GLN A N 1
ATOM 602 C CA . GLN A 1 74 ? -17.604 -3.437 -1.951 1.00 98.19 74 GLN A CA 1
ATOM 603 C C . GLN A 1 74 ? -18.413 -2.409 -2.751 1.00 98.19 74 GLN A C 1
ATOM 605 O O . GLN A 1 74 ? -18.953 -2.747 -3.803 1.00 98.19 74 GLN A O 1
ATOM 610 N N . LEU A 1 75 ? -18.486 -1.161 -2.270 1.00 98.56 75 LEU A N 1
ATOM 611 C CA . LEU A 1 75 ? -19.186 -0.072 -2.965 1.00 98.56 75 LEU A CA 1
ATOM 612 C C . LEU A 1 75 ? -18.572 0.206 -4.344 1.00 98.56 75 LEU A C 1
ATOM 614 O O . LEU A 1 75 ? -19.301 0.460 -5.298 1.00 98.56 75 LEU A O 1
ATOM 618 N N . ASN A 1 76 ? -17.249 0.082 -4.456 1.00 98.25 76 ASN A N 1
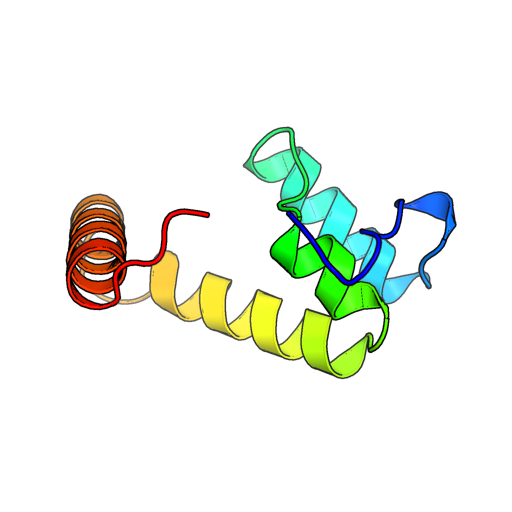ATOM 619 C CA . ASN A 1 76 ? -16.508 0.249 -5.704 1.00 98.25 76 ASN A CA 1
ATOM 620 C C . ASN A 1 76 ? -16.427 -1.028 -6.556 1.00 98.25 76 ASN A C 1
ATOM 622 O O . ASN A 1 76 ? -15.717 -1.036 -7.559 1.00 98.25 76 ASN A O 1
ATOM 626 N N . GLN A 1 77 ? -17.103 -2.114 -6.161 1.00 97.81 77 GLN A N 1
ATOM 627 C CA . GLN A 1 77 ? -17.050 -3.414 -6.844 1.00 97.81 77 GLN A CA 1
ATOM 628 C C . GLN A 1 77 ? -15.612 -3.946 -7.041 1.00 97.81 77 GLN A C 1
ATOM 630 O O . GLN A 1 77 ? -15.318 -4.663 -7.998 1.00 97.81 77 GLN A O 1
ATOM 635 N N . CYS A 1 78 ? -14.703 -3.611 -6.122 1.00 96.81 78 CYS A N 1
ATOM 636 C CA . CYS A 1 78 ? -13.321 -4.074 -6.136 1.00 96.81 78 CYS A CA 1
ATOM 637 C C . CYS A 1 78 ? -13.233 -5.463 -5.486 1.00 96.81 78 CYS A C 1
ATOM 639 O O . CYS A 1 78 ? -13.448 -5.600 -4.284 1.00 96.81 78 CYS A O 1
ATOM 641 N N . GLN A 1 79 ? -12.945 -6.490 -6.293 1.00 92.12 79 GLN A N 1
ATOM 642 C CA . GLN A 1 79 ? -12.914 -7.902 -5.869 1.00 92.12 79 GLN A CA 1
ATOM 643 C C . GLN A 1 79 ? -11.512 -8.441 -5.535 1.00 92.12 79 GLN A C 1
ATOM 645 O O . GLN A 1 79 ? -11.389 -9.614 -5.188 1.00 92.12 79 GLN A O 1
ATOM 650 N N . TYR A 1 80 ? -10.467 -7.631 -5.727 1.00 91.25 80 TYR A N 1
ATOM 651 C CA . TYR A 1 80 ? -9.087 -7.993 -5.390 1.00 91.25 80 TYR A CA 1
ATOM 652 C C . TYR A 1 80 ? -8.893 -8.020 -3.872 1.00 91.25 80 TYR A C 1
ATOM 654 O O . TYR A 1 80 ? -8.276 -8.995 -3.389 1.00 91.25 80 TYR A O 1
#

Organism: NCBI:txid520762

Nearest PDB structures (foldseek):
  3c1l-assembly2_J  TM=8.214E-01  e=4.255E-02  Mesorhizobium japonicum MAFF 303099
  2prr-assembly1_E  TM=8.526E-01  e=5.462E-02  Cupriavidus pinatubonensis JMP134
  6k40-assembly3_C  TM=8.562E-01  e=1.020E-01  Deinococcus radiodurans R1 = ATCC 13939 = DSM 20539
  2pfx-assembly1_A  TM=7.689E-01  e=1.310E-01  Ruegeria sp. TM1040

Sequence (80 aa):
MARIRPLTPQEVDQESREIFEAFLKQRGNIPNMFRTLAYRPEILKTAYQHFSTVLHTGTVDIRLKEMVAVRVSQLNQCQY

Mean predicted aligned error: 2.61 Å

Foldseek 3Di:
DDPADFADLVRADPLLNVLQVVCCVPPVGDDSVLSRLRVPSVSSVVVSVVCCCQQPDDDDDNVVVVVVVVVVCVVVVNPD

InterPro domains:
  IPR003779 Alkyl hydroperoxide reductase AhpD/CMD-like [PF02627] (41-80)
  IPR029032 AhpD-like [G3DSA:1.20.1290.10] (1-80)
  IPR029032 AhpD-lik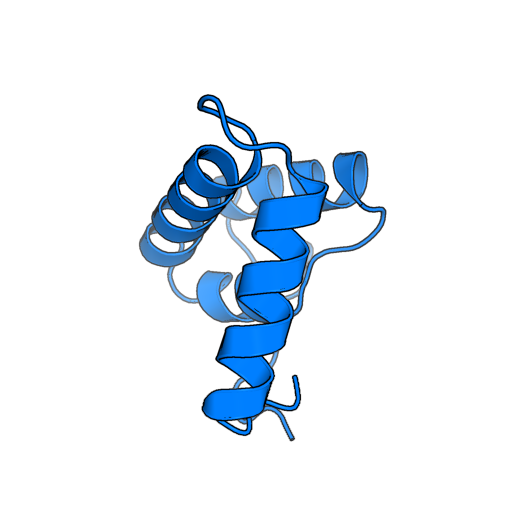e [SSF69118] (1-80)